Protein AF-A0A537E3I6-F1 (afdb_monomer_lite)

Structure (mmCIF, N/CA/C/O backbone):
data_AF-A0A537E3I6-F1
#
_entry.id   AF-A0A537E3I6-F1
#
loop_
_atom_site.group_PDB
_atom_site.id
_atom_site.type_symbol
_atom_site.label_atom_id
_atom_site.label_alt_id
_atom_site.label_comp_id
_atom_site.label_asym_id
_atom_site.label_entity_id
_atom_site.label_seq_id
_atom_site.pdbx_PDB_ins_code
_atom_site.Cartn_x
_atom_site.Cartn_y
_atom_site.Cartn_z
_atom_site.occupancy
_atom_site.B_iso_or_equiv
_atom_site.auth_seq_id
_atom_site.auth_comp_id
_atom_site.auth_asym_id
_atom_site.auth_atom_id
_atom_site.pdbx_PDB_model_num
ATOM 1 N N . MET A 1 1 ? -33.723 22.385 49.626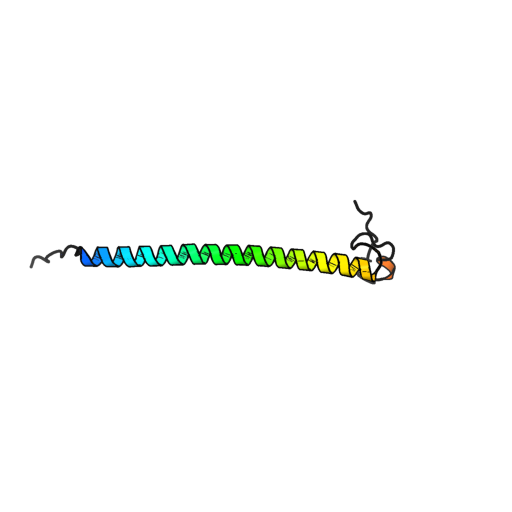 1.00 56.66 1 MET A N 1
ATOM 2 C CA . MET A 1 1 ? -33.983 20.976 49.257 1.00 56.66 1 MET A CA 1
ATOM 3 C C . MET A 1 1 ? -32.636 20.379 48.885 1.00 56.66 1 MET A C 1
ATOM 5 O O . MET A 1 1 ? -31.883 21.058 48.207 1.00 56.66 1 MET A O 1
ATOM 9 N N . ARG A 1 2 ? -32.254 19.230 49.450 1.00 56.84 2 ARG A N 1
ATOM 10 C CA . ARG A 1 2 ? -30.957 18.600 49.154 1.00 56.84 2 ARG A CA 1
ATOM 11 C C . ARG A 1 2 ? -31.144 17.730 47.916 1.00 56.84 2 ARG A C 1
ATOM 13 O O . ARG A 1 2 ? -31.873 16.744 48.005 1.00 56.84 2 ARG A O 1
ATOM 20 N N . ASP A 1 3 ? -30.529 18.105 46.802 1.00 64.56 3 ASP A N 1
ATOM 21 C CA . ASP A 1 3 ? -30.465 17.247 45.624 1.00 64.56 3 ASP A CA 1
ATOM 22 C C . ASP A 1 3 ? -29.733 15.955 45.994 1.00 64.56 3 ASP A C 1
ATOM 24 O O . ASP A 1 3 ? -28.599 15.960 46.478 1.00 64.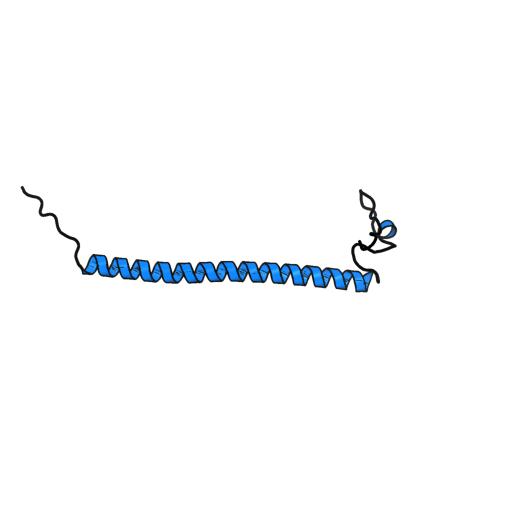56 3 ASP A O 1
ATOM 28 N N . ARG A 1 4 ? -30.426 14.825 45.849 1.00 68.75 4 ARG A N 1
ATOM 29 C CA . ARG A 1 4 ? -29.822 13.503 46.003 1.00 68.75 4 ARG A CA 1
ATOM 30 C C . ARG A 1 4 ? -28.948 13.279 44.775 1.00 68.75 4 ARG A C 1
ATOM 32 O O . ARG A 1 4 ? -29.478 13.028 43.697 1.00 68.75 4 ARG A O 1
ATOM 39 N N . GLN A 1 5 ? -27.631 13.355 44.946 1.00 68.62 5 GLN A N 1
ATOM 40 C CA . GLN A 1 5 ? -26.673 12.902 43.941 1.00 68.62 5 GLN A CA 1
ATOM 41 C C . GLN A 1 5 ? -26.945 11.409 43.676 1.00 68.62 5 GLN A C 1
ATOM 43 O O . GLN A 1 5 ? -26.647 10.560 44.517 1.00 68.62 5 GLN A O 1
ATOM 48 N N . GLN A 1 6 ? -27.598 11.086 42.560 1.00 74.69 6 GLN A N 1
ATOM 49 C CA . GLN A 1 6 ? -27.813 9.702 42.143 1.00 74.69 6 GLN A CA 1
ATOM 50 C C . GLN A 1 6 ? -26.483 9.197 41.575 1.00 74.69 6 GLN A C 1
ATOM 52 O O . GLN A 1 6 ? -25.991 9.724 40.581 1.00 74.69 6 GLN A O 1
ATOM 57 N N . GLY A 1 7 ? -25.846 8.250 42.266 1.00 73.12 7 GLY A N 1
ATOM 58 C CA . GLY A 1 7 ? -24.656 7.576 41.749 1.00 73.12 7 GLY A CA 1
ATOM 59 C C . GLY A 1 7 ? -25.000 6.729 40.523 1.00 73.12 7 GLY A C 1
ATOM 60 O O . GLY A 1 7 ? -26.123 6.239 40.413 1.00 73.12 7 GLY A O 1
ATOM 61 N N . PHE A 1 8 ? -24.033 6.551 39.621 1.00 74.31 8 PHE A N 1
ATOM 62 C CA . PHE A 1 8 ? -24.180 5.686 38.451 1.00 74.31 8 PHE A CA 1
ATOM 63 C C . PHE A 1 8 ? -24.533 4.256 38.865 1.00 74.31 8 PHE A C 1
ATOM 65 O O . PHE A 1 8 ? -23.958 3.697 39.804 1.00 74.31 8 PHE A O 1
ATOM 72 N N . THR A 1 9 ? -25.467 3.651 38.143 1.00 89.12 9 THR A N 1
ATOM 73 C CA . THR A 1 9 ? -25.836 2.253 38.333 1.00 89.12 9 THR A CA 1
ATOM 74 C C . THR A 1 9 ? -24.776 1.339 37.716 1.00 89.12 9 THR A C 1
ATOM 76 O O . THR A 1 9 ? -24.139 1.658 36.710 1.00 89.12 9 THR A O 1
ATOM 79 N N . LEU A 1 10 ? -24.606 0.145 38.287 1.00 89.81 10 LEU A N 1
ATOM 80 C CA . LEU A 1 10 ? -23.731 -0.881 37.707 1.00 89.81 10 LEU A CA 1
ATOM 81 C C . LEU A 1 10 ? -24.151 -1.255 36.276 1.00 89.81 10 LEU A C 1
ATOM 83 O O . LEU A 1 10 ? -23.302 -1.586 35.451 1.00 89.81 10 LEU A O 1
ATOM 87 N N . VAL A 1 11 ? -25.451 -1.172 35.978 1.00 91.62 11 VAL A N 1
ATOM 88 C CA . VAL A 1 11 ? -26.018 -1.480 34.660 1.00 91.62 11 VAL A CA 1
ATOM 89 C C . VAL A 1 11 ? -25.582 -0.452 33.613 1.00 91.62 11 VAL A C 1
ATOM 91 O O . VAL A 1 11 ? -25.227 -0.836 32.501 1.00 91.62 11 VAL A O 1
ATOM 94 N N . GLU A 1 12 ? -25.537 0.834 33.965 1.00 90.44 12 GLU A N 1
ATOM 95 C CA . GLU A 1 12 ? -25.073 1.887 33.051 1.00 90.44 12 GLU A CA 1
ATOM 96 C C . GLU A 1 12 ? -23.605 1.689 32.667 1.00 90.44 12 GLU A C 1
ATOM 98 O O . GLU A 1 12 ? -23.273 1.702 31.482 1.00 90.44 12 GLU A O 1
ATOM 103 N N . ILE A 1 13 ? -22.726 1.419 33.638 1.00 93.19 13 ILE A N 1
ATOM 104 C CA . ILE A 1 13 ? -21.307 1.159 33.352 1.00 93.19 13 ILE A CA 1
ATOM 105 C C . ILE A 1 13 ? -21.127 -0.145 32.561 1.00 93.19 13 ILE A C 1
ATOM 107 O O . ILE A 1 13 ? -20.299 -0.197 31.650 1.00 93.19 13 ILE A O 1
ATOM 111 N N . ALA A 1 14 ? -21.928 -1.178 32.839 1.00 94.88 14 ALA A N 1
ATOM 112 C CA . ALA A 1 14 ? -21.867 -2.440 32.104 1.00 94.88 14 ALA A CA 1
ATOM 113 C C . ALA A 1 14 ? -22.157 -2.255 30.605 1.00 94.88 14 ALA A C 1
ATOM 115 O O . ALA A 1 14 ? -21.404 -2.757 29.771 1.00 94.88 14 ALA A O 1
ATOM 116 N N . ILE A 1 15 ? -23.196 -1.493 30.248 1.00 95.56 15 ILE A N 1
ATOM 117 C CA . ILE A 1 15 ? -23.543 -1.245 28.839 1.00 95.56 15 ILE A CA 1
ATOM 118 C C . ILE A 1 15 ? -22.448 -0.424 28.146 1.00 95.56 15 ILE A C 1
ATOM 120 O O . ILE A 1 15 ? -22.075 -0.727 27.012 1.00 95.56 15 ILE A O 1
ATOM 124 N N . VAL A 1 16 ? -21.882 0.570 28.835 1.00 96.25 16 VAL A N 1
ATOM 125 C CA . VAL A 1 16 ? -20.788 1.389 28.292 1.00 96.25 16 VAL A CA 1
ATOM 126 C C . VAL A 1 16 ? -19.563 0.529 27.966 1.00 96.25 16 VAL A C 1
ATOM 128 O O . VAL A 1 16 ? -19.001 0.654 26.877 1.00 96.25 16 VAL A O 1
ATOM 131 N N . LEU A 1 17 ? -19.176 -0.388 28.858 1.00 95.81 17 LEU A N 1
ATOM 132 C CA . LEU A 1 17 ? -18.046 -1.292 28.623 1.00 95.81 17 LEU A CA 1
ATOM 133 C C . LEU A 1 17 ? -18.287 -2.238 27.440 1.00 95.81 17 LEU A C 1
ATOM 135 O O . LEU A 1 17 ? -17.366 -2.477 26.658 1.00 95.81 17 LEU A O 1
ATOM 139 N N . VAL A 1 18 ? -19.519 -2.726 27.260 1.00 97.19 18 VAL A N 1
ATOM 140 C CA . VAL A 1 18 ? -19.879 -3.540 26.088 1.00 97.19 18 VAL A CA 1
ATOM 141 C C . VAL A 1 18 ? -19.733 -2.731 24.801 1.00 97.19 18 VAL A C 1
ATOM 143 O O . VAL A 1 18 ? -19.109 -3.208 23.854 1.00 97.19 18 VAL A O 1
ATOM 146 N N . ILE A 1 19 ? -20.247 -1.498 24.761 1.00 97.19 19 ILE A N 1
ATOM 147 C CA . ILE A 1 19 ? -20.143 -0.637 23.575 1.00 97.19 19 ILE A CA 1
ATOM 148 C C . ILE A 1 19 ? -18.673 -0.360 23.238 1.00 97.19 19 ILE A C 1
ATOM 150 O O . ILE A 1 19 ? -18.279 -0.518 22.085 1.00 97.19 19 ILE A O 1
ATOM 154 N N . ILE A 1 20 ? -17.839 -0.021 24.227 1.00 97.31 20 ILE A N 1
ATOM 155 C CA . ILE A 1 20 ? -16.400 0.199 24.011 1.00 97.31 20 ILE A CA 1
ATOM 156 C C . ILE A 1 20 ? -15.729 -1.074 23.480 1.00 97.31 20 ILE A C 1
ATOM 158 O O . ILE A 1 20 ? -14.966 -0.999 22.518 1.00 97.31 20 ILE A O 1
ATOM 162 N N . GLY A 1 21 ? -16.043 -2.242 24.047 1.00 97.44 21 GLY A N 1
ATOM 163 C CA . GLY A 1 21 ? -15.508 -3.523 23.579 1.00 97.44 21 GLY A CA 1
ATOM 164 C C . GLY A 1 21 ? -15.864 -3.817 22.118 1.00 97.44 21 GLY A C 1
ATOM 165 O O . GLY A 1 21 ? -14.994 -4.191 21.330 1.00 97.44 21 GLY A O 1
ATOM 166 N N . LEU A 1 22 ? -17.120 -3.579 21.732 1.00 97.12 22 LEU A N 1
ATOM 167 C CA . LEU A 1 22 ? -17.585 -3.769 20.356 1.00 97.12 22 LEU A CA 1
ATOM 168 C C . LEU A 1 22 ? -16.946 -2.769 19.385 1.00 97.12 22 LEU A C 1
ATOM 170 O O . LEU A 1 22 ? -16.510 -3.158 18.300 1.00 97.12 22 LEU A O 1
ATOM 174 N N . LEU A 1 23 ? -16.842 -1.497 19.777 1.00 97.31 23 LEU A N 1
ATOM 175 C CA . LEU A 1 23 ? -16.207 -0.462 18.963 1.00 97.31 23 LEU A CA 1
ATOM 176 C C . LEU A 1 23 ? -14.717 -0.746 18.756 1.00 97.31 23 LEU A C 1
ATOM 178 O O . LEU A 1 23 ? -14.241 -0.693 17.623 1.00 97.31 23 LEU A O 1
ATOM 182 N N . LEU A 1 24 ? -13.987 -1.102 19.818 1.00 97.25 24 LEU A N 1
ATOM 183 C CA . LEU A 1 24 ? -12.570 -1.458 19.721 1.00 97.25 24 LEU A CA 1
ATOM 184 C C . LEU A 1 24 ? -12.360 -2.682 18.821 1.00 97.25 24 LEU A C 1
ATOM 186 O O . LEU A 1 24 ? -11.483 -2.652 17.956 1.00 97.25 24 LEU A O 1
ATOM 190 N N . GLY A 1 25 ? -13.200 -3.715 18.953 1.00 96.00 25 GLY A N 1
ATOM 191 C CA . GLY A 1 25 ? -13.164 -4.888 18.073 1.00 96.00 25 GLY A CA 1
ATOM 192 C C . GLY A 1 25 ? -13.388 -4.532 16.598 1.00 96.00 25 GLY A C 1
ATOM 193 O O . GLY A 1 25 ? -12.647 -4.994 15.726 1.00 96.00 25 GLY A O 1
ATOM 194 N N . GLY A 1 26 ? -14.357 -3.656 16.314 1.00 96.31 26 GLY A N 1
ATOM 195 C CA . GLY A 1 26 ? -14.637 -3.174 14.959 1.00 96.31 26 GLY A CA 1
ATOM 196 C C . GLY A 1 26 ? -13.498 -2.341 14.361 1.00 96.31 26 GLY A C 1
ATOM 197 O O . GLY A 1 26 ? -13.113 -2.555 13.210 1.00 96.31 26 GLY A O 1
ATOM 198 N N . ILE A 1 27 ? -12.914 -1.430 15.146 1.00 96.62 27 ILE A N 1
ATOM 199 C CA . ILE A 1 27 ? -11.827 -0.546 14.697 1.00 96.62 27 ILE A CA 1
ATOM 200 C C . ILE A 1 27 ? -10.574 -1.350 14.354 1.00 96.62 27 ILE A C 1
ATOM 202 O O . ILE A 1 27 ? -9.988 -1.127 13.295 1.00 96.62 27 ILE A O 1
ATOM 206 N N . LEU A 1 28 ? -10.180 -2.304 15.204 1.00 95.94 28 LEU A N 1
ATOM 207 C CA . LEU A 1 28 ? -9.000 -3.137 14.954 1.00 95.94 28 LEU A CA 1
ATOM 208 C C . LEU A 1 28 ? -9.132 -3.906 13.636 1.00 95.94 28 LEU A C 1
ATOM 210 O O . LEU A 1 28 ? -8.202 -3.914 12.826 1.00 95.94 28 LEU A O 1
ATOM 214 N N . LYS A 1 29 ? -10.316 -4.473 13.361 1.00 95.19 29 LYS A N 1
ATOM 215 C CA . LYS A 1 29 ? -10.553 -5.164 12.090 1.00 95.19 29 LYS A CA 1
ATOM 216 C C . LYS A 1 29 ? -10.570 -4.209 10.893 1.00 95.19 29 LYS A C 1
ATOM 218 O O . LYS A 1 29 ? -10.043 -4.549 9.832 1.00 95.19 29 LYS A O 1
ATOM 223 N N . GLY A 1 30 ? -11.137 -3.013 11.058 1.00 95.12 30 GLY A N 1
ATOM 224 C CA . GLY A 1 30 ? -11.128 -1.969 10.030 1.00 95.12 30 GLY A CA 1
ATOM 225 C C . GLY A 1 30 ? -9.712 -1.505 9.670 1.00 95.12 30 GLY A C 1
ATOM 226 O O . GLY A 1 30 ? -9.382 -1.380 8.491 1.00 95.12 30 GLY A O 1
ATOM 227 N N . GLN A 1 31 ? -8.844 -1.319 10.667 1.00 96.19 31 GLN A N 1
ATOM 228 C CA . GLN A 1 31 ? -7.443 -0.938 10.453 1.00 96.19 31 GLN A CA 1
ATOM 229 C C . GLN A 1 31 ? -6.652 -2.018 9.703 1.00 96.19 31 GLN A C 1
ATOM 231 O O . GLN A 1 31 ? -5.893 -1.706 8.777 1.00 96.19 31 GLN A O 1
ATOM 236 N N . GLU A 1 32 ? -6.857 -3.288 10.057 1.00 95.75 32 GLU A N 1
ATOM 237 C CA . GLU A 1 32 ? -6.252 -4.414 9.344 1.00 95.75 32 GLU A CA 1
ATOM 238 C C . GLU A 1 32 ? -6.709 -4.442 7.877 1.00 95.75 32 GLU A C 1
ATOM 240 O O . GLU A 1 32 ? -5.880 -4.552 6.974 1.00 95.75 32 GLU A O 1
ATOM 245 N N . MET A 1 33 ? -8.010 -4.262 7.622 1.00 96.94 33 MET A N 1
ATOM 246 C CA . MET A 1 33 ? -8.565 -4.223 6.266 1.00 96.94 33 MET A CA 1
ATOM 247 C C . MET A 1 33 ? -7.934 -3.115 5.410 1.00 96.94 33 MET A C 1
ATOM 249 O O . MET A 1 33 ? -7.567 -3.367 4.262 1.00 96.94 33 MET A O 1
ATOM 253 N N . ILE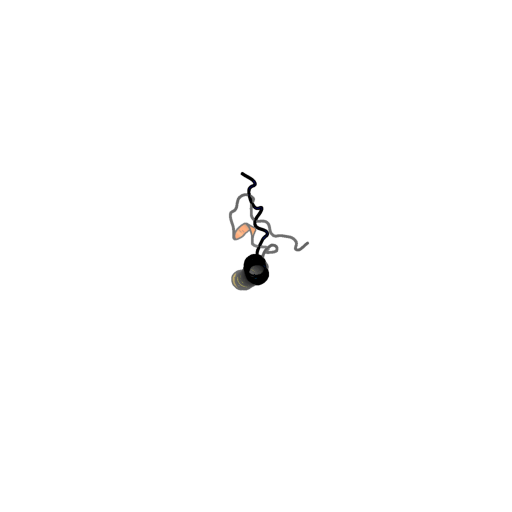 A 1 34 ? -7.757 -1.911 5.967 1.00 97.31 34 ILE A N 1
ATOM 254 C CA . ILE A 1 34 ? -7.101 -0.791 5.271 1.00 97.31 34 ILE A CA 1
ATOM 255 C C . ILE A 1 34 ? -5.648 -1.138 4.936 1.00 97.31 34 ILE A C 1
ATOM 257 O O . ILE A 1 34 ? -5.190 -0.893 3.820 1.00 97.31 34 ILE A O 1
ATOM 261 N N . THR A 1 35 ? -4.918 -1.722 5.885 1.00 97.25 35 THR A N 1
ATOM 262 C CA . THR A 1 35 ? -3.521 -2.127 5.670 1.00 97.25 35 THR A CA 1
ATOM 263 C C . THR A 1 35 ? -3.419 -3.193 4.581 1.00 97.25 35 THR A C 1
ATOM 265 O O . THR A 1 35 ? -2.600 -3.069 3.672 1.00 97.25 35 THR A O 1
ATOM 268 N N . GLN A 1 36 ? -4.309 -4.186 4.601 1.00 97.19 36 GLN A N 1
ATOM 269 C CA . GLN A 1 36 ? -4.382 -5.215 3.565 1.00 97.19 36 GLN A CA 1
ATOM 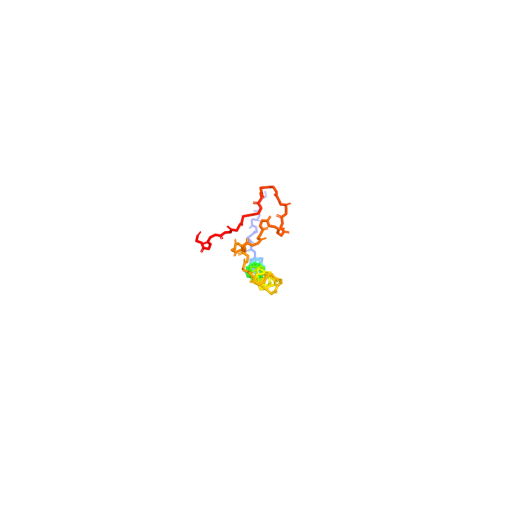270 C C . GLN A 1 36 ? -4.719 -4.633 2.186 1.00 97.19 36 GLN A C 1
ATOM 272 O O . GLN A 1 36 ? -4.132 -5.045 1.187 1.00 97.19 36 GLN A O 1
ATOM 277 N N . ALA A 1 37 ? -5.619 -3.649 2.108 1.00 97.69 37 ALA A N 1
ATOM 278 C CA . ALA A 1 37 ? -5.924 -2.965 0.853 1.00 97.69 37 ALA A CA 1
ATOM 279 C C . ALA A 1 37 ? -4.697 -2.224 0.293 1.00 97.69 37 ALA A C 1
ATOM 281 O O . ALA A 1 37 ? -4.403 -2.338 -0.895 1.00 97.69 37 ALA A O 1
ATOM 282 N N . LYS A 1 38 ? -3.930 -1.534 1.149 1.00 97.69 38 LYS A N 1
ATOM 283 C CA . LYS A 1 38 ? -2.675 -0.877 0.744 1.00 97.69 38 LYS A CA 1
ATOM 284 C C . LYS A 1 38 ? -1.660 -1.878 0.195 1.00 97.69 38 LYS A C 1
ATOM 286 O O . LYS A 1 38 ? -1.090 -1.633 -0.862 1.00 97.69 38 LYS A O 1
ATOM 291 N N . ILE A 1 39 ? -1.473 -3.012 0.873 1.00 97.62 39 ILE A N 1
ATOM 292 C CA . ILE A 1 39 ? -0.572 -4.080 0.413 1.00 97.62 39 ILE A CA 1
ATOM 293 C C . ILE A 1 39 ? -1.011 -4.595 -0.962 1.00 97.62 39 ILE A C 1
ATOM 295 O O . ILE A 1 39 ? -0.191 -4.698 -1.870 1.00 97.62 39 ILE A O 1
ATOM 299 N N . LYS A 1 40 ? -2.307 -4.868 -1.144 1.00 97.25 40 LYS A N 1
ATOM 300 C CA . LYS A 1 40 ? -2.849 -5.328 -2.431 1.00 97.25 40 LYS A CA 1
ATOM 301 C C . LYS A 1 40 ? -2.640 -4.316 -3.555 1.00 97.25 40 LYS A C 1
ATOM 303 O O . LYS A 1 40 ? -2.300 -4.734 -4.656 1.00 97.25 40 LYS A O 1
ATOM 308 N N . ASN A 1 41 ? -2.797 -3.021 -3.282 1.00 97.12 41 ASN A N 1
ATOM 309 C CA . ASN A 1 41 ? -2.529 -1.976 -4.272 1.00 97.12 41 ASN A CA 1
ATOM 310 C C . ASN A 1 41 ? -1.057 -1.980 -4.702 1.00 97.12 41 ASN A C 1
ATOM 312 O O . ASN A 1 41 ? -0.782 -2.011 -5.893 1.00 97.12 41 ASN A O 1
ATOM 316 N N . VAL A 1 42 ? -0.117 -2.067 -3.755 1.00 97.50 42 VAL A N 1
ATOM 317 C CA . VAL A 1 42 ? 1.321 -2.136 -4.076 1.00 97.50 42 VAL A CA 1
ATOM 318 C C . VAL A 1 42 ? 1.659 -3.386 -4.896 1.00 97.50 42 VAL A C 1
ATOM 320 O O . VAL A 1 42 ? 2.445 -3.321 -5.839 1.00 97.50 42 VAL A O 1
ATOM 323 N N . ILE A 1 43 ? 1.049 -4.530 -4.574 1.00 97.38 43 ILE A N 1
ATOM 324 C CA . ILE A 1 43 ? 1.216 -5.761 -5.362 1.00 97.38 43 ILE A CA 1
ATOM 325 C C . ILE A 1 43 ? 0.677 -5.574 -6.785 1.00 97.38 43 ILE A C 1
ATOM 327 O O . ILE A 1 43 ? 1.323 -6.001 -7.743 1.00 97.38 43 ILE A O 1
ATOM 331 N N . ALA A 1 44 ? -0.489 -4.941 -6.934 1.00 97.44 44 ALA A N 1
ATOM 332 C CA . ALA A 1 44 ? -1.074 -4.658 -8.239 1.00 97.44 44 ALA A CA 1
ATOM 333 C C . ALA A 1 44 ? -0.175 -3.727 -9.067 1.00 97.44 44 ALA A C 1
ATOM 335 O O . ALA A 1 44 ? 0.069 -4.017 -10.238 1.00 97.44 44 ALA A O 1
ATOM 336 N N . ASP A 1 45 ? 0.382 -2.683 -8.451 1.00 97.00 45 ASP A N 1
ATOM 337 C CA . ASP A 1 45 ? 1.331 -1.774 -9.099 1.00 97.00 45 ASP A CA 1
ATOM 338 C C . ASP A 1 45 ? 2.581 -2.527 -9.572 1.00 97.00 45 ASP A C 1
ATOM 340 O O . ASP A 1 45 ? 2.982 -2.406 -10.730 1.00 97.00 45 ASP A O 1
ATOM 344 N N . PHE A 1 46 ? 3.164 -3.376 -8.719 1.00 96.88 46 PHE A N 1
ATOM 345 C CA . PHE A 1 46 ? 4.339 -4.171 -9.082 1.00 96.88 46 PHE A CA 1
ATOM 346 C C . PHE A 1 46 ? 4.046 -5.154 -10.224 1.00 96.88 46 PHE A C 1
ATOM 348 O O . PHE A 1 46 ? 4.824 -5.264 -11.173 1.00 96.88 46 PHE A O 1
ATOM 355 N N . SER A 1 47 ? 2.895 -5.831 -10.173 1.00 96.94 47 SER A N 1
ATOM 356 C CA . SER A 1 47 ? 2.442 -6.704 -11.258 1.00 96.94 47 SER A CA 1
ATOM 357 C C . SER A 1 47 ? 2.224 -5.926 -12.558 1.00 96.94 47 SER A C 1
ATOM 359 O O . SER A 1 47 ? 2.560 -6.432 -13.628 1.00 96.94 47 SER A O 1
ATOM 361 N N . GLY A 1 48 ? 1.684 -4.706 -12.482 1.00 96.31 48 GLY A N 1
ATOM 362 C CA . GLY A 1 48 ? 1.486 -3.825 -13.631 1.00 96.31 48 GLY A CA 1
ATOM 363 C C . GLY A 1 48 ? 2.807 -3.387 -14.262 1.00 96.31 48 GLY A C 1
ATOM 364 O O . GLY A 1 48 ? 2.959 -3.462 -15.480 1.00 96.31 48 GLY A O 1
ATOM 365 N N . ILE A 1 49 ? 3.789 -3.007 -13.439 1.00 95.50 49 ILE A N 1
ATOM 366 C CA . ILE A 1 49 ? 5.139 -2.644 -13.895 1.00 95.50 49 ILE A CA 1
ATOM 367 C C . ILE A 1 49 ? 5.833 -3.848 -14.539 1.00 95.50 49 ILE A C 1
ATOM 369 O O . ILE 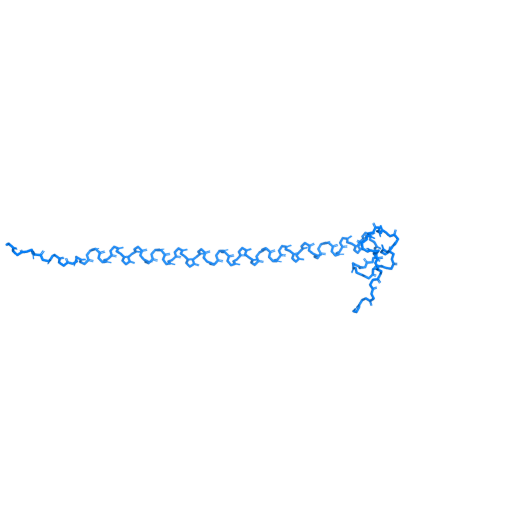A 1 49 ? 6.391 -3.711 -15.624 1.00 95.50 49 ILE A O 1
ATOM 373 N N . SER A 1 50 ? 5.767 -5.033 -13.924 1.00 94.88 50 SER A N 1
ATOM 374 C CA . SER A 1 50 ? 6.350 -6.258 -14.494 1.00 94.88 50 SER A CA 1
ATOM 375 C C . SER A 1 50 ? 5.711 -6.618 -15.839 1.00 94.88 50 SER A C 1
ATOM 377 O O . SER A 1 50 ? 6.425 -6.900 -16.803 1.00 94.88 50 SER A O 1
ATOM 379 N N . ALA A 1 51 ? 4.382 -6.526 -15.950 1.00 96.31 51 ALA A N 1
ATOM 380 C CA . ALA A 1 51 ? 3.681 -6.747 -17.211 1.00 96.31 51 ALA A CA 1
ATOM 381 C C . ALA A 1 51 ? 4.081 -5.720 -18.284 1.00 96.31 51 ALA A C 1
ATOM 383 O O . ALA A 1 51 ? 4.314 -6.094 -19.433 1.00 96.31 51 ALA A O 1
ATOM 384 N N . ALA A 1 52 ? 4.209 -4.441 -17.922 1.00 93.50 52 ALA A N 1
ATOM 385 C CA . ALA A 1 52 ? 4.671 -3.401 -18.838 1.00 93.50 52 ALA A CA 1
ATOM 386 C C . ALA A 1 52 ? 6.124 -3.633 -19.284 1.00 93.50 52 ALA A C 1
ATOM 388 O O . ALA A 1 52 ? 6.433 -3.466 -20.463 1.00 93.50 52 ALA A O 1
ATOM 389 N N . TYR A 1 53 ? 6.997 -4.064 -18.369 1.00 93.62 53 TYR A N 1
ATOM 390 C CA . TYR A 1 53 ? 8.392 -4.388 -18.659 1.00 93.62 53 TYR A CA 1
ATOM 391 C C . TYR A 1 53 ? 8.505 -5.535 -19.667 1.00 93.62 53 TYR A C 1
ATOM 393 O O . TYR A 1 53 ? 9.145 -5.381 -20.708 1.00 93.62 53 TYR A O 1
ATOM 401 N N . HIS A 1 54 ? 7.831 -6.658 -19.408 1.00 94.56 54 HIS A N 1
ATOM 402 C CA . HIS A 1 54 ? 7.840 -7.796 -20.327 1.00 94.56 54 HIS A CA 1
ATOM 403 C C . HIS A 1 54 ? 7.138 -7.472 -21.648 1.00 94.56 54 HIS A C 1
ATOM 405 O O . HIS A 1 54 ? 7.664 -7.789 -22.709 1.00 94.56 54 HIS A O 1
ATOM 411 N N . GLY A 1 55 ? 6.022 -6.738 -21.618 1.00 94.50 55 GLY A N 1
ATOM 412 C CA . GLY A 1 55 ? 5.344 -6.290 -22.836 1.00 94.50 55 GLY A CA 1
ATOM 413 C C . GLY A 1 55 ? 6.216 -5.379 -23.705 1.00 94.50 55 GLY A C 1
ATOM 414 O O . GLY A 1 55 ? 6.177 -5.462 -24.934 1.00 94.50 55 GLY A O 1
ATOM 415 N N . TYR A 1 56 ? 7.046 -4.536 -23.085 1.00 91.88 56 TYR A N 1
ATOM 416 C CA . TYR A 1 56 ? 8.045 -3.745 -23.795 1.00 91.88 56 TYR A CA 1
ATOM 417 C C . TYR A 1 56 ? 9.118 -4.629 -24.432 1.00 91.88 56 TYR A C 1
ATOM 419 O O . TYR A 1 56 ? 9.409 -4.488 -25.623 1.00 91.88 56 TYR A O 1
ATOM 427 N N . GLN A 1 57 ? 9.664 -5.562 -23.647 1.00 92.19 57 GLN A N 1
ATOM 428 C CA . GLN A 1 57 ? 10.685 -6.502 -24.093 1.00 92.19 57 GLN A CA 1
ATOM 429 C C . GLN A 1 57 ? 10.201 -7.348 -25.273 1.00 92.19 57 GLN A C 1
ATOM 431 O O . GLN A 1 57 ? 10.912 -7.467 -26.269 1.00 92.19 57 GLN A O 1
ATOM 436 N N . ASP A 1 58 ? 8.975 -7.856 -25.216 1.00 94.12 58 ASP A N 1
ATOM 437 C CA . ASP A 1 58 ? 8.385 -8.660 -26.285 1.00 94.12 58 ASP A CA 1
ATOM 438 C C . ASP A 1 58 ? 8.176 -7.840 -27.565 1.00 94.12 58 ASP A C 1
ATOM 440 O O . ASP A 1 58 ? 8.466 -8.302 -28.673 1.00 94.12 58 ASP A O 1
ATOM 444 N N . ARG A 1 59 ? 7.704 -6.595 -27.425 1.00 91.50 59 ARG A N 1
ATOM 445 C CA . ARG A 1 59 ? 7.382 -5.724 -28.562 1.00 91.50 59 ARG A CA 1
ATOM 446 C C . ARG A 1 59 ? 8.620 -5.175 -29.263 1.00 91.50 59 ARG A C 1
ATOM 448 O O . ARG A 1 59 ? 8.642 -5.097 -30.491 1.00 91.50 59 ARG A O 1
ATOM 455 N N . TYR A 1 60 ? 9.626 -4.764 -28.499 1.00 90.62 60 TYR A N 1
ATOM 456 C CA . TYR A 1 60 ? 10.774 -4.015 -29.013 1.00 90.62 60 TYR A CA 1
ATOM 457 C C . TYR A 1 60 ? 12.080 -4.807 -29.005 1.00 90.62 60 TYR A C 1
ATOM 459 O O . TYR A 1 60 ? 13.078 -4.322 -29.551 1.00 90.62 60 TYR A O 1
ATOM 467 N N . ARG A 1 61 ? 12.063 -6.024 -28.438 1.00 91.12 61 ARG A N 1
ATOM 468 C CA . ARG A 1 61 ? 13.229 -6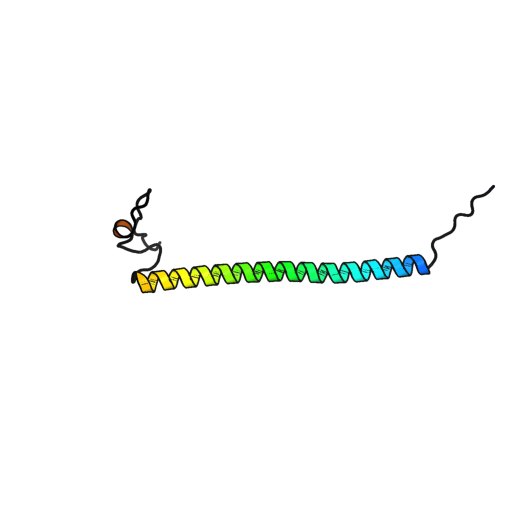.905 -28.246 1.00 91.12 61 ARG A CA 1
ATOM 469 C C . ARG A 1 61 ? 14.388 -6.207 -27.533 1.00 91.12 61 ARG A C 1
ATOM 471 O O . ARG A 1 61 ? 15.549 -6.524 -27.765 1.00 91.12 61 ARG A O 1
ATOM 478 N N . ALA A 1 62 ? 14.052 -5.240 -26.689 1.00 87.69 62 ALA A N 1
ATOM 479 C CA . ALA A 1 62 ? 14.959 -4.429 -25.896 1.00 87.69 62 ALA A CA 1
ATOM 480 C C . ALA A 1 62 ? 14.294 -4.154 -24.548 1.00 87.69 62 ALA A C 1
ATOM 482 O O . ALA A 1 62 ? 13.070 -4.204 -24.454 1.00 87.69 62 ALA A O 1
ATOM 483 N N . ILE A 1 63 ? 15.075 -3.877 -23.511 1.00 87.88 63 ILE A N 1
ATOM 484 C CA . ILE A 1 63 ? 14.531 -3.566 -22.187 1.00 87.88 63 ILE A CA 1
ATOM 485 C C . ILE A 1 63 ? 14.178 -2.071 -22.098 1.00 87.88 63 ILE A C 1
ATOM 487 O O . ILE A 1 63 ? 14.858 -1.253 -22.723 1.00 87.88 63 ILE A O 1
ATOM 491 N N . PRO A 1 64 ? 13.121 -1.686 -21.357 1.00 85.38 64 PRO A N 1
ATOM 492 C CA . PRO A 1 64 ? 12.844 -0.280 -21.083 1.00 85.38 64 PRO A CA 1
ATOM 493 C C . PRO A 1 64 ? 14.057 0.389 -20.433 1.00 85.38 64 PRO A C 1
ATOM 495 O O . PRO A 1 64 ? 14.682 -0.199 -19.556 1.00 85.38 64 PRO A O 1
ATOM 498 N N . GLY A 1 65 ? 14.368 1.619 -20.838 1.00 84.50 65 GLY A N 1
ATOM 499 C CA . GLY A 1 65 ? 15.545 2.348 -20.357 1.00 84.50 65 GLY A CA 1
ATOM 500 C C . GLY A 1 65 ? 16.770 2.128 -21.239 1.00 84.50 65 GLY A C 1
ATOM 501 O O . GLY A 1 65 ? 17.330 3.111 -21.702 1.00 84.50 65 GLY A O 1
ATOM 502 N N . ASP A 1 66 ? 17.097 0.885 -21.594 1.00 85.00 66 ASP A N 1
ATOM 503 C CA . ASP A 1 66 ? 18.305 0.549 -22.374 1.00 85.00 66 ASP A CA 1
ATOM 504 C C . ASP A 1 66 ? 17.982 0.095 -23.798 1.00 85.00 66 ASP A C 1
ATOM 506 O O . ASP A 1 66 ? 18.564 -0.846 -24.339 1.00 85.00 66 ASP A O 1
ATOM 510 N N . ASP A 1 67 ? 17.012 0.761 -24.416 1.00 86.94 67 ASP A N 1
ATOM 511 C CA . ASP A 1 67 ? 16.659 0.529 -25.806 1.00 86.94 67 ASP A CA 1
ATOM 512 C C . ASP A 1 67 ? 17.551 1.369 -26.742 1.00 86.94 67 ASP A C 1
ATOM 514 O O . ASP A 1 67 ? 17.386 2.593 -26.799 1.00 86.94 67 ASP A O 1
ATOM 518 N N . PRO A 1 68 ? 18.438 0.747 -27.551 1.00 83.44 68 PRO A N 1
ATOM 519 C CA . PRO A 1 68 ? 19.334 1.467 -28.460 1.00 83.44 68 PRO A CA 1
ATOM 520 C C . PRO A 1 68 ? 18.596 2.283 -29.526 1.00 83.44 68 PRO A C 1
ATOM 522 O O . PRO A 1 68 ? 19.147 3.228 -30.085 1.00 83.44 68 PRO A O 1
ATOM 525 N N . ASN A 1 69 ? 17.348 1.914 -29.822 1.00 84.69 69 ASN A N 1
ATOM 526 C CA . ASN A 1 69 ? 16.515 2.568 -30.824 1.00 84.69 69 ASN A CA 1
ATOM 527 C C . ASN A 1 69 ? 15.473 3.506 -30.195 1.00 84.69 69 ASN A C 1
ATOM 529 O O . ASN A 1 69 ? 14.595 3.991 -30.908 1.00 84.69 69 ASN A O 1
ATOM 533 N N . ALA A 1 70 ? 15.541 3.787 -28.887 1.00 83.75 70 ALA A N 1
ATOM 534 C CA . ALA A 1 70 ? 14.575 4.658 -28.209 1.00 83.75 70 ALA A CA 1
ATOM 535 C C . ALA A 1 70 ? 14.435 6.024 -28.905 1.00 83.75 70 ALA A C 1
ATOM 537 O O . ALA A 1 70 ? 13.320 6.472 -29.169 1.00 83.75 70 ALA A O 1
ATOM 538 N N . GLY A 1 71 ? 15.563 6.638 -29.285 1.00 81.12 71 GLY A N 1
ATOM 539 C CA . GLY A 1 71 ? 15.596 7.952 -29.937 1.00 81.12 71 GLY A CA 1
ATOM 540 C C . GLY A 1 71 ? 15.013 7.995 -31.352 1.00 81.12 71 GLY A C 1
ATOM 541 O O . GLY A 1 71 ? 14.659 9.070 -31.827 1.00 81.12 71 GLY A O 1
ATOM 542 N N . THR A 1 72 ? 14.874 6.848 -32.027 1.00 82.88 72 THR A N 1
ATOM 543 C CA . THR A 1 72 ? 14.192 6.759 -33.332 1.00 82.88 72 THR A CA 1
ATOM 544 C C . THR A 1 72 ? 12.738 6.308 -33.200 1.00 82.88 72 THR A C 1
ATOM 546 O O . THR A 1 72 ? 11.916 6.644 -34.051 1.00 82.88 72 THR A O 1
ATOM 549 N N . ARG A 1 73 ? 12.399 5.567 -32.136 1.00 83.25 73 ARG A N 1
ATOM 550 C CA . ARG A 1 73 ? 11.046 5.052 -31.867 1.00 83.25 73 ARG A CA 1
ATOM 551 C C . ARG A 1 73 ? 10.111 6.105 -31.282 1.00 83.25 73 ARG A C 1
ATOM 553 O O . ARG A 1 73 ? 8.915 6.065 -31.573 1.00 83.25 73 ARG A O 1
ATOM 560 N N . TRP A 1 74 ? 10.635 7.036 -30.485 1.00 83.31 74 TRP A N 1
ATOM 561 C CA . TRP A 1 74 ? 9.826 8.061 -29.831 1.00 83.31 74 TRP A CA 1
ATOM 562 C C . TRP A 1 74 ? 10.395 9.458 -30.001 1.00 83.31 74 TRP A C 1
ATOM 564 O O . TRP A 1 74 ? 11.522 9.761 -29.617 1.00 83.31 74 TRP A O 1
ATOM 574 N N . THR A 1 75 ? 9.550 10.345 -30.510 1.00 82.31 75 THR A N 1
ATOM 575 C CA . THR A 1 75 ? 9.847 11.766 -30.652 1.00 82.31 75 THR A CA 1
ATOM 576 C C . THR A 1 75 ? 9.267 12.521 -29.456 1.00 82.31 75 THR A C 1
ATOM 578 O O . THR A 1 75 ? 8.152 13.040 -29.517 1.00 82.31 75 THR A O 1
ATOM 581 N N . THR A 1 76 ? 9.995 12.535 -28.341 1.00 81.62 76 THR A N 1
ATOM 582 C CA . THR A 1 76 ? 9.639 13.286 -27.123 1.00 81.62 76 THR A CA 1
ATOM 583 C C . THR A 1 76 ? 10.527 14.523 -26.958 1.00 81.62 76 THR A C 1
ATOM 585 O O . THR A 1 76 ? 11.582 14.621 -27.580 1.00 81.62 76 THR A O 1
ATOM 588 N N . ALA A 1 77 ? 10.113 15.478 -26.118 1.00 80.44 77 ALA A N 1
ATOM 589 C CA . ALA A 1 77 ? 10.943 16.605 -25.687 1.00 80.44 77 ALA A CA 1
ATOM 590 C C . ALA A 1 77 ? 11.086 16.559 -24.152 1.00 80.44 77 ALA A C 1
ATOM 592 O O . ALA A 1 77 ? 10.086 16.772 -23.464 1.00 80.44 77 ALA A O 1
ATOM 593 N N . PRO A 1 78 ? 12.279 16.275 -23.594 1.00 78.44 78 PRO A N 1
ATOM 594 C CA . PRO A 1 78 ? 13.550 16.005 -24.277 1.00 78.44 78 PRO A CA 1
ATOM 595 C C . PRO A 1 78 ? 13.542 14.701 -25.094 1.00 78.44 78 PRO A C 1
ATOM 597 O O . PRO A 1 78 ? 12.700 13.824 -24.876 1.00 78.44 78 PRO A O 1
ATOM 600 N N . ALA A 1 79 ? 14.467 14.604 -26.057 1.00 79.69 79 ALA A N 1
ATOM 601 C CA . ALA A 1 79 ? 14.594 13.443 -26.937 1.00 79.69 79 ALA A CA 1
ATOM 602 C C . ALA A 1 79 ? 14.804 12.165 -26.121 1.00 79.69 79 ALA A C 1
ATOM 604 O O . ALA A 1 79 ? 15.586 12.158 -25.168 1.00 79.69 79 ALA A O 1
ATOM 605 N N . ALA A 1 80 ? 14.115 11.090 -26.507 1.00 81.06 80 ALA A N 1
ATOM 606 C CA . ALA A 1 80 ? 14.326 9.786 -25.906 1.00 81.06 80 ALA A CA 1
ATOM 607 C C . ALA A 1 80 ? 15.782 9.359 -26.134 1.00 81.06 80 ALA A C 1
ATOM 609 O O . ALA A 1 80 ? 16.280 9.341 -27.260 1.00 81.06 80 ALA A O 1
ATOM 610 N N . ILE A 1 81 ? 16.470 9.046 -25.047 1.00 79.06 81 ILE A N 1
ATOM 611 C CA . ILE A 1 81 ? 17.871 8.634 -25.035 1.00 79.06 81 ILE A CA 1
ATOM 612 C C . ILE A 1 81 ? 17.928 7.137 -24.765 1.00 79.06 81 ILE A C 1
ATOM 614 O O . ILE A 1 81 ? 17.175 6.629 -23.936 1.00 79.06 81 ILE A O 1
ATOM 618 N N . ALA A 1 82 ? 18.823 6.443 -25.465 1.00 78.19 82 ALA A N 1
ATOM 619 C CA . ALA A 1 82 ? 19.207 5.095 -25.078 1.00 78.19 82 ALA A CA 1
ATOM 620 C C . ALA A 1 82 ? 19.978 5.199 -23.755 1.00 78.19 82 ALA A C 1
ATOM 622 O O . ALA A 1 82 ? 21.030 5.840 -23.702 1.00 78.19 82 ALA A O 1
ATOM 623 N N . GLY A 1 83 ? 19.424 4.634 -22.688 1.00 73.44 83 GLY A N 1
ATOM 624 C CA . GLY A 1 83 ? 20.114 4.480 -21.414 1.00 73.44 83 GLY A CA 1
ATOM 625 C C . GLY A 1 83 ? 21.318 3.547 -21.537 1.00 73.44 83 GLY A C 1
ATOM 626 O O . GLY A 1 83 ? 21.480 2.823 -22.523 1.00 73.44 83 GLY A O 1
ATOM 627 N N . SER A 1 84 ? 22.202 3.619 -20.541 1.00 68.31 84 SER A N 1
ATOM 628 C CA . SER A 1 84 ? 23.457 2.860 -20.483 1.00 68.31 84 SER A CA 1
ATOM 629 C C . SER A 1 84 ? 23.447 1.708 -19.470 1.00 68.31 84 SER A C 1
ATOM 631 O O . SER A 1 84 ? 24.512 1.171 -19.169 1.00 68.31 84 SER A O 1
ATOM 633 N N . GLY A 1 85 ? 22.286 1.344 -18.926 1.00 64.38 85 GLY A N 1
ATOM 634 C CA . GLY A 1 85 ? 22.098 0.219 -18.005 1.00 64.38 85 GLY A CA 1
ATOM 635 C C . GLY A 1 85 ? 22.770 0.338 -16.636 1.00 64.38 85 GLY A C 1
ATOM 636 O O . GLY A 1 85 ? 22.827 -0.662 -15.924 1.00 64.38 85 GLY A O 1
ATOM 637 N N . ASN A 1 86 ? 23.268 1.525 -16.270 1.00 58.03 86 ASN A N 1
ATOM 638 C CA . ASN A 1 86 ? 23.990 1.827 -15.026 1.00 58.03 86 ASN A CA 1
ATOM 639 C C . ASN A 1 86 ? 23.478 3.115 -14.385 1.00 58.03 86 ASN A C 1
ATOM 641 O O . ASN A 1 86 ? 23.239 4.079 -15.150 1.00 58.03 86 ASN A O 1
#

Foldseek 3Di:
DDPDPDDDDPVVVVVVVVVVVVVVVVVVVVVVVVVVVVVVVVVVVVVVVVCVQVVCCVVQVDGPQQRCCQQVVDDDVVGGDRHDPD

pLDDT: mean 88.33, std 10.65, range [56.66, 97.69]

Secondary structure (DSSP, 8-state):
------PPPHHHHHHHHHHHHHHHHHHHHHHHHHHHHHHHHHHHHHHHHHHHHHHHHHHHSS-SS--TTHHHH---SSPP------

Radius of gyration: 30.57 Å; chains: 1; bounding box: 58×30×83 Å

Sequence (86 aa):
MRDRQQGFTLVEIAIVLVIIGLLLGGILKGQEMITQAKIKNVIADFSGISAAYHGYQDRYRAIPGDDPNAGTRWTTAPAAIAGSGN